Protein AF-C6WJB2-F1 (afdb_monomer)

Radius of gyration: 14.32 Å; Cα contacts (8 Å, |Δi|>4): 230; chains: 1; bounding box: 40×32×45 Å

Mean predicted aligned error: 8.15 Å

Structure (mmCIF, N/CA/C/O backbone):
data_AF-C6WJB2-F1
#
_entry.id   AF-C6WJB2-F1
#
loop_
_atom_site.group_PDB
_atom_site.id
_atom_site.type_symbol
_atom_site.label_atom_id
_atom_site.label_alt_id
_atom_site.label_comp_id
_atom_site.label_asym_id
_atom_site.label_entity_id
_atom_site.label_seq_id
_atom_site.pdbx_PDB_ins_code
_atom_site.Cartn_x
_atom_site.Cartn_y
_atom_site.Cartn_z
_atom_site.occupancy
_atom_site.B_iso_or_equiv
_atom_site.auth_seq_id
_atom_site.auth_comp_id
_atom_site.auth_asym_id
_atom_site.auth_atom_id
_atom_site.pdbx_PDB_model_num
ATOM 1 N N . MET A 1 1 ? -4.930 -0.406 28.864 1.00 38.91 1 MET A N 1
ATOM 2 C CA . MET A 1 1 ? -3.928 -0.512 27.787 1.00 38.91 1 MET A CA 1
ATOM 3 C C . MET A 1 1 ? -4.745 -0.420 26.526 1.00 38.91 1 MET A C 1
ATOM 5 O O . MET A 1 1 ? -5.214 -1.435 26.032 1.00 38.91 1 MET A O 1
ATOM 9 N N . ASP A 1 2 ? -5.086 0.809 26.164 1.00 42.94 2 ASP A N 1
ATOM 10 C CA . ASP A 1 2 ? -5.989 1.103 25.062 1.00 42.94 2 ASP A CA 1
ATOM 11 C C . ASP A 1 2 ? -5.267 0.756 23.765 1.00 42.94 2 ASP A C 1
ATOM 13 O O . ASP A 1 2 ? -4.201 1.300 23.477 1.00 42.94 2 ASP A O 1
ATOM 17 N N . GLY A 1 3 ? -5.806 -0.218 23.035 1.00 46.31 3 GLY A N 1
ATOM 18 C CA . GLY A 1 3 ? -5.394 -0.478 21.667 1.00 46.31 3 GLY A CA 1
ATOM 19 C C . GLY A 1 3 ? -5.787 0.736 20.845 1.00 46.31 3 GLY A C 1
ATOM 20 O O . GLY A 1 3 ? -6.957 0.902 20.517 1.00 46.31 3 GLY A O 1
ATOM 21 N N . THR A 1 4 ? -4.830 1.624 20.588 1.00 52.56 4 THR A N 1
ATOM 22 C CA . THR A 1 4 ? -5.016 2.782 19.717 1.00 52.56 4 THR A CA 1
ATOM 23 C C . THR A 1 4 ? -5.315 2.262 18.317 1.00 52.56 4 THR A C 1
ATOM 25 O O . THR A 1 4 ? -4.399 1.961 17.555 1.00 52.56 4 THR A O 1
ATOM 28 N N . ASN A 1 5 ? -6.596 2.091 17.991 1.00 57.59 5 ASN A N 1
ATOM 29 C CA . ASN A 1 5 ? -7.017 1.768 16.640 1.00 57.59 5 ASN A CA 1
ATOM 30 C C . ASN A 1 5 ? -6.714 2.993 15.772 1.00 57.59 5 ASN A C 1
ATOM 32 O O . ASN A 1 5 ? -7.414 4.000 15.832 1.00 57.59 5 ASN A O 1
ATOM 36 N N . VAL A 1 6 ? -5.597 2.938 15.047 1.00 65.00 6 VAL A N 1
ATOM 37 C CA . VAL A 1 6 ? -5.133 4.044 14.197 1.00 65.00 6 VAL A CA 1
ATOM 38 C C . VAL A 1 6 ? -6.010 4.215 12.962 1.00 65.00 6 VAL A C 1
ATOM 40 O O . VAL A 1 6 ? -6.077 5.311 12.415 1.00 65.00 6 VAL A O 1
ATOM 43 N N . PHE A 1 7 ? -6.707 3.157 12.552 1.00 68.44 7 PHE A N 1
ATOM 44 C CA . PHE A 1 7 ? -7.620 3.150 11.417 1.00 68.44 7 PHE A CA 1
ATOM 45 C C . PHE A 1 7 ? -8.986 3.710 11.836 1.00 68.44 7 PHE A C 1
ATOM 47 O O . PHE A 1 7 ? -9.506 3.380 12.904 1.00 68.44 7 PHE A O 1
ATOM 54 N N . GLY A 1 8 ? -9.535 4.611 11.027 1.00 67.25 8 GLY A N 1
ATOM 55 C CA . GLY A 1 8 ? -10.867 5.170 11.227 1.00 67.25 8 GLY A CA 1
ATOM 56 C C . GLY A 1 8 ? -11.964 4.166 10.864 1.00 67.25 8 GLY A C 1
ATOM 57 O O . GLY A 1 8 ? -11.700 3.145 10.238 1.00 67.25 8 GLY A O 1
ATOM 58 N N . ASP A 1 9 ? -13.204 4.478 11.248 1.00 67.12 9 ASP A N 1
ATOM 59 C CA . ASP A 1 9 ? -14.411 3.735 10.829 1.00 67.12 9 ASP A CA 1
ATOM 60 C C . ASP A 1 9 ? -14.885 4.134 9.414 1.00 67.12 9 ASP A C 1
ATOM 62 O O . ASP A 1 9 ? -15.858 3.595 8.892 1.00 67.12 9 ASP A O 1
ATOM 66 N N . ASP A 1 10 ? -14.217 5.112 8.795 1.00 7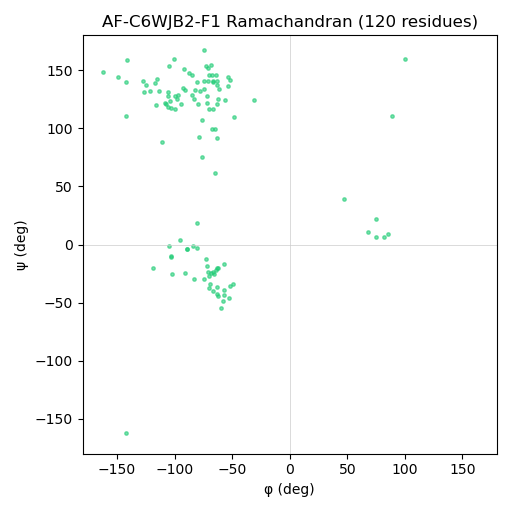3.88 10 ASP A N 1
ATOM 67 C CA . ASP A 1 10 ? -14.576 5.622 7.475 1.00 73.88 10 ASP A CA 1
ATOM 68 C C . ASP A 1 10 ? -14.225 4.623 6.357 1.00 73.88 10 ASP A C 1
ATOM 70 O O . ASP A 1 10 ? -13.354 3.758 6.498 1.00 73.88 10 ASP A O 1
ATOM 74 N N . VAL A 1 11 ? -14.958 4.710 5.246 1.00 76.00 11 VAL A N 1
ATOM 75 C CA . VAL A 1 11 ? -14.835 3.750 4.146 1.00 76.00 11 VAL A CA 1
ATOM 76 C C . VAL A 1 11 ? -13.511 3.990 3.419 1.00 76.00 11 VAL A C 1
ATOM 78 O O . VAL A 1 11 ? -13.264 5.116 2.991 1.00 76.00 11 VAL A O 1
ATOM 81 N N . PRO A 1 12 ? -12.674 2.958 3.216 1.00 81.25 12 PRO A N 1
ATOM 82 C CA . PRO A 1 12 ? -11.434 3.139 2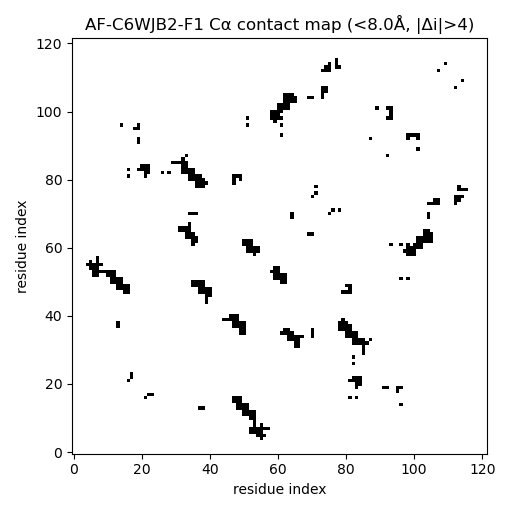.485 1.00 81.25 12 PRO A CA 1
ATOM 83 C C . PRO A 1 12 ? -11.692 3.564 1.038 1.00 81.25 12 PRO A C 1
ATOM 85 O O . PRO A 1 12 ? -12.601 3.057 0.370 1.00 81.25 12 PRO A O 1
ATOM 88 N N . GLU A 1 13 ? -10.862 4.479 0.549 1.00 86.62 13 GLU A N 1
ATOM 89 C CA . GLU A 1 13 ? -10.898 4.938 -0.834 1.00 86.62 13 GLU A CA 1
ATOM 90 C C . GLU A 1 13 ? -10.182 3.925 -1.739 1.00 86.62 13 GLU A C 1
ATOM 92 O O . GLU A 1 13 ? -9.162 3.343 -1.368 1.00 86.62 13 GLU A O 1
ATOM 97 N N . LEU A 1 14 ? -10.745 3.685 -2.925 1.00 89.19 14 LEU A N 1
ATOM 98 C CA . LEU A 1 14 ? -10.223 2.733 -3.903 1.00 89.19 14 LEU A CA 1
ATOM 99 C C . LEU A 1 14 ? -9.617 3.488 -5.086 1.00 89.19 14 LEU A C 1
ATOM 101 O O . LEU A 1 14 ? -10.306 4.263 -5.751 1.00 89.19 14 LEU A O 1
ATOM 105 N N . ILE A 1 15 ? -8.335 3.243 -5.349 1.00 89.81 15 ILE A N 1
ATOM 106 C CA . ILE A 1 15 ? -7.564 3.911 -6.400 1.00 89.81 15 ILE A CA 1
ATOM 107 C C . ILE A 1 15 ? -7.180 2.914 -7.491 1.00 89.81 15 ILE A C 1
ATOM 109 O O . ILE A 1 15 ? -6.626 1.854 -7.197 1.00 89.81 15 ILE A O 1
ATOM 113 N N . ASP A 1 16 ? -7.400 3.283 -8.758 1.00 89.31 16 ASP A N 1
ATOM 114 C CA . ASP A 1 16 ? -6.969 2.456 -9.888 1.00 89.31 16 ASP A CA 1
ATOM 115 C C . ASP A 1 16 ? -5.429 2.347 -9.886 1.00 89.31 16 ASP A C 1
ATOM 117 O O . ASP A 1 16 ? -4.731 3.367 -9.990 1.00 89.31 16 ASP A O 1
ATOM 121 N N . PRO A 1 17 ? -4.864 1.130 -9.791 1.00 88.06 17 PRO A N 1
ATOM 122 C CA . PRO A 1 17 ? -3.424 0.923 -9.674 1.00 88.06 17 PRO A CA 1
ATOM 123 C C . PRO A 1 17 ? -2.637 1.410 -10.899 1.00 88.06 17 PRO A C 1
ATOM 125 O O . PRO A 1 17 ? -1.442 1.700 -10.796 1.00 88.06 17 PRO A O 1
ATOM 128 N N . ARG A 1 18 ? -3.284 1.575 -12.061 1.00 86.19 18 ARG A N 1
ATOM 129 C CA . ARG A 1 18 ? -2.652 2.120 -13.273 1.00 86.19 18 ARG A CA 1
ATOM 130 C C . ARG A 1 18 ? -2.244 3.580 -13.101 1.00 86.19 18 ARG A C 1
ATOM 132 O O . ARG A 1 18 ? -1.293 4.019 -13.743 1.00 86.19 18 ARG A O 1
ATOM 139 N N . LEU A 1 19 ? -2.903 4.321 -12.206 1.00 86.50 19 LEU A N 1
ATOM 140 C CA . LEU A 1 19 ? -2.496 5.683 -11.838 1.00 86.50 19 LEU A CA 1
ATOM 141 C C . LEU A 1 19 ? -1.154 5.704 -11.096 1.00 86.50 19 LEU A C 1
ATOM 143 O O . LEU A 1 19 ? -0.438 6.701 -11.139 1.00 86.50 19 LEU A O 1
ATOM 147 N N . LEU A 1 20 ? -0.794 4.584 -10.469 1.00 86.19 20 LEU A N 1
ATOM 148 C CA . LEU A 1 20 ? 0.469 4.376 -9.763 1.00 86.19 20 LEU A CA 1
ATOM 149 C C . LEU A 1 20 ? 1.524 3.700 -10.650 1.00 86.19 20 LEU A C 1
ATOM 151 O O . LEU A 1 20 ? 2.622 3.395 -10.191 1.00 86.19 20 LEU A O 1
ATOM 155 N N . GLY A 1 21 ? 1.207 3.460 -11.925 1.00 84.56 21 GLY A N 1
ATOM 156 C CA . GLY A 1 21 ? 2.096 2.776 -12.857 1.00 84.56 21 GLY A CA 1
ATOM 157 C C . GLY A 1 21 ? 2.193 1.269 -12.627 1.00 84.56 21 GLY A C 1
ATOM 158 O O . GLY A 1 21 ? 3.184 0.673 -13.046 1.00 84.56 21 GLY A O 1
ATOM 159 N N . ALA A 1 22 ? 1.205 0.655 -11.966 1.00 83.69 22 ALA A N 1
ATOM 160 C CA . ALA A 1 22 ? 1.099 -0.798 -11.931 1.00 83.69 22 ALA A CA 1
ATOM 161 C C . ALA A 1 22 ? 0.908 -1.343 -13.352 1.00 83.69 22 ALA A C 1
ATOM 163 O O . ALA A 1 22 ? 0.088 -0.829 -14.120 1.00 83.69 22 ALA A O 1
ATOM 164 N N . ASP A 1 23 ? 1.659 -2.389 -13.680 1.00 73.56 23 ASP A N 1
ATOM 165 C CA . ASP A 1 23 ? 1.534 -3.100 -14.945 1.00 73.56 23 ASP A CA 1
ATOM 166 C C . ASP A 1 23 ? 0.710 -4.371 -14.696 1.00 73.56 23 ASP A C 1
ATOM 168 O O . ASP A 1 23 ? 1.099 -5.225 -13.903 1.00 73.56 23 ASP A O 1
ATOM 172 N N . ASP A 1 24 ? -0.466 -4.466 -15.319 1.00 63.38 24 ASP A N 1
ATOM 173 C CA . ASP A 1 24 ? -1.421 -5.565 -15.081 1.00 63.38 24 ASP A CA 1
ATOM 174 C C . ASP A 1 24 ? -0.941 -6.904 -15.681 1.00 63.38 24 ASP A C 1
ATOM 176 O O . ASP A 1 24 ? -1.387 -7.981 -15.281 1.00 63.38 24 ASP A O 1
ATOM 180 N N . GLU A 1 25 ? 0.005 -6.841 -16.625 1.00 62.47 25 GLU A N 1
ATOM 181 C CA . GLU A 1 25 ? 0.397 -7.967 -17.474 1.00 62.47 25 GLU A CA 1
ATOM 182 C C . GLU A 1 25 ? 1.548 -8.796 -16.872 1.00 62.47 25 GLU A C 1
ATOM 184 O O . GLU A 1 25 ? 1.676 -9.985 -17.176 1.00 62.47 25 GLU A O 1
ATOM 189 N N . ASP A 1 26 ? 2.377 -8.210 -15.997 1.00 60.34 26 ASP A N 1
ATOM 190 C CA . ASP A 1 26 ? 3.542 -8.876 -15.401 1.00 60.34 26 ASP A CA 1
ATOM 191 C C . ASP A 1 26 ? 3.350 -9.136 -13.901 1.00 60.34 26 ASP A C 1
ATOM 193 O O . ASP A 1 26 ? 3.778 -8.368 -13.049 1.00 60.34 26 ASP A O 1
ATOM 197 N N . ARG A 1 27 ? 2.765 -10.290 -13.558 1.00 62.94 27 ARG A N 1
ATOM 198 C CA . ARG A 1 27 ? 2.687 -10.781 -12.163 1.00 62.94 27 ARG A CA 1
ATOM 199 C C . ARG A 1 27 ? 3.980 -11.450 -11.678 1.00 62.94 27 ARG A C 1
ATOM 201 O O . ARG A 1 27 ? 3.962 -12.253 -10.741 1.00 62.94 27 ARG A O 1
ATOM 208 N N . THR A 1 28 ? 5.095 -11.202 -12.356 1.00 70.50 28 THR A N 1
ATOM 209 C CA . THR A 1 28 ? 6.386 -11.773 -11.983 1.00 70.50 28 THR A CA 1
ATOM 210 C C . THR A 1 28 ? 6.914 -11.020 -10.775 1.00 70.50 28 THR A C 1
ATOM 212 O O . THR A 1 28 ? 7.393 -9.913 -10.946 1.00 70.50 28 THR A O 1
ATOM 215 N N . LEU A 1 29 ? 6.892 -11.637 -9.587 1.00 70.69 29 LEU A N 1
ATOM 216 C CA . LEU A 1 29 ? 7.389 -11.015 -8.353 1.00 70.69 29 LEU A CA 1
ATOM 217 C C . LEU A 1 29 ? 8.778 -10.402 -8.559 1.00 70.69 29 LEU A C 1
ATOM 219 O O . LEU A 1 29 ? 9.776 -11.122 -8.706 1.00 70.69 29 LEU A O 1
ATOM 223 N N . ARG A 1 30 ? 8.850 -9.070 -8.556 1.00 71.06 30 ARG A N 1
ATOM 224 C CA . ARG A 1 30 ? 10.118 -8.369 -8.769 1.00 71.06 30 ARG A CA 1
ATOM 225 C C . ARG A 1 30 ? 10.813 -8.112 -7.443 1.00 71.06 30 ARG A C 1
ATOM 227 O O . ARG A 1 30 ? 10.227 -7.631 -6.473 1.00 71.06 30 ARG A O 1
ATOM 234 N N . ALA A 1 31 ? 12.108 -8.413 -7.403 1.00 75.44 31 ALA A N 1
ATOM 235 C CA . ALA A 1 31 ? 12.938 -8.053 -6.264 1.00 75.44 31 ALA A CA 1
ATOM 236 C C . ALA A 1 31 ? 12.966 -6.523 -6.115 1.00 75.44 31 ALA A C 1
ATOM 238 O O . ALA A 1 31 ? 13.314 -5.813 -7.058 1.00 75.44 31 ALA A O 1
ATOM 239 N N . GLY A 1 32 ? 12.600 -6.032 -4.930 1.00 81.06 32 GLY A N 1
ATOM 240 C CA . GLY A 1 32 ? 12.502 -4.600 -4.646 1.00 81.06 32 GLY A CA 1
ATOM 241 C C . GLY A 1 32 ? 11.203 -3.937 -5.112 1.00 81.06 32 GLY A C 1
ATOM 242 O O . GLY A 1 32 ? 11.117 -2.718 -5.022 1.00 81.06 32 GLY A O 1
ATOM 243 N N . ALA A 1 33 ? 10.214 -4.693 -5.605 1.00 87.19 33 ALA A N 1
ATOM 244 C CA . ALA A 1 33 ? 8.879 -4.150 -5.842 1.00 87.19 33 ALA A CA 1
ATOM 245 C C . ALA A 1 33 ? 8.162 -3.798 -4.537 1.00 87.19 33 ALA A C 1
ATOM 247 O O . ALA A 1 33 ? 8.411 -4.388 -3.482 1.00 87.19 33 ALA A O 1
ATOM 248 N N . THR A 1 34 ? 7.237 -2.852 -4.655 1.00 89.75 34 THR A N 1
ATOM 249 C CA . THR A 1 34 ? 6.359 -2.433 -3.567 1.00 89.75 34 THR A CA 1
ATOM 250 C C . THR A 1 34 ? 5.016 -3.114 -3.746 1.00 89.75 34 THR A C 1
ATOM 252 O O . THR A 1 34 ? 4.414 -3.016 -4.810 1.00 89.75 34 THR A O 1
ATOM 255 N N . TYR A 1 35 ? 4.531 -3.781 -2.708 1.00 90.31 35 TYR A N 1
ATOM 256 C CA . TYR A 1 35 ? 3.234 -4.447 -2.725 1.00 90.31 35 TYR A CA 1
ATOM 257 C C . TYR A 1 35 ? 2.258 -3.635 -1.890 1.00 90.31 35 TYR A C 1
ATOM 259 O O . TYR A 1 35 ? 2.548 -3.322 -0.738 1.00 90.31 35 TYR A O 1
ATOM 267 N N . VAL A 1 36 ? 1.106 -3.297 -2.454 1.00 91.06 36 VAL A N 1
ATOM 268 C CA . VAL A 1 36 ? 0.056 -2.566 -1.735 1.00 91.06 36 VAL A CA 1
ATOM 269 C C . VAL A 1 36 ? -1.192 -3.440 -1.639 1.00 91.06 36 VAL A C 1
ATOM 271 O O . VAL A 1 36 ? -1.514 -4.153 -2.598 1.00 91.06 36 VAL A O 1
ATOM 274 N N . PRO A 1 37 ? -1.885 -3.453 -0.489 1.00 91.38 37 PRO A N 1
ATOM 275 C CA . PRO A 1 37 ? -3.142 -4.158 -0.376 1.00 91.38 37 PRO A CA 1
ATOM 276 C C . PRO A 1 37 ? -4.214 -3.421 -1.174 1.00 91.38 37 PRO A C 1
ATOM 278 O O . PRO A 1 37 ? -4.176 -2.203 -1.361 1.00 91.38 37 PRO A O 1
ATOM 281 N N . GLY A 1 38 ? -5.184 -4.189 -1.642 1.00 89.62 38 GLY A N 1
ATOM 282 C CA . GLY A 1 38 ? -6.279 -3.655 -2.416 1.00 89.62 38 GLY A CA 1
ATOM 283 C C . GLY A 1 38 ? -7.615 -4.310 -2.127 1.00 89.62 38 GLY A C 1
ATOM 284 O O . GLY A 1 38 ? -7.824 -4.999 -1.118 1.00 89.62 38 GLY A O 1
ATOM 285 N N . ARG A 1 39 ? -8.531 -4.108 -3.063 1.00 87.62 39 ARG A N 1
ATOM 286 C CA . ARG A 1 39 ? -9.840 -4.739 -3.089 1.00 87.62 39 ARG A CA 1
ATOM 287 C C . ARG A 1 39 ? -10.224 -5.070 -4.519 1.00 87.62 39 ARG A C 1
ATOM 289 O O . ARG A 1 39 ? -9.979 -4.293 -5.433 1.00 87.62 39 ARG A O 1
ATOM 296 N N . TYR A 1 40 ? -10.835 -6.233 -4.704 1.00 85.75 40 TYR A N 1
ATOM 297 C CA . TYR A 1 40 ? -11.428 -6.579 -5.987 1.00 85.75 40 TYR A CA 1
ATOM 298 C C . TYR A 1 40 ? -12.567 -5.618 -6.333 1.00 85.75 40 TYR A C 1
ATOM 300 O O . TYR A 1 40 ? -13.400 -5.309 -5.474 1.00 85.75 40 TYR A O 1
ATOM 308 N N . GLN A 1 41 ? -12.616 -5.186 -7.590 1.00 79.44 41 GLN A N 1
ATOM 309 C CA . GLN A 1 41 ? -13.748 -4.426 -8.110 1.00 79.44 41 GLN A CA 1
ATOM 310 C C . GLN A 1 41 ? -15.024 -5.271 -8.106 1.00 79.44 41 GLN A C 1
ATOM 312 O O . GLN A 1 41 ? -14.989 -6.481 -8.331 1.00 79.44 41 GLN A O 1
ATOM 317 N N . ASP A 1 42 ? -16.173 -4.634 -7.867 1.00 77.69 42 ASP A N 1
ATOM 318 C CA . ASP A 1 42 ? -17.453 -5.342 -7.820 1.00 77.69 42 ASP A CA 1
ATOM 319 C C . A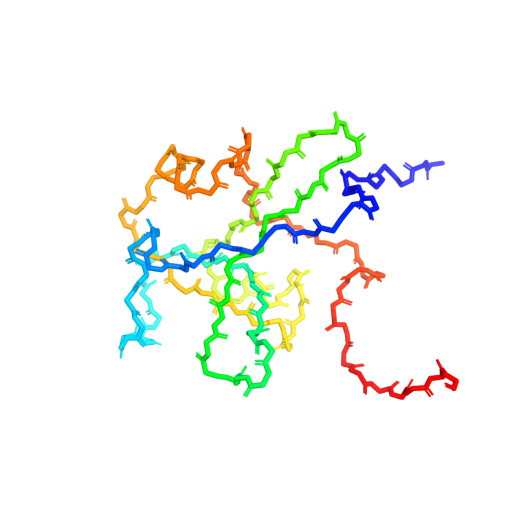SP A 1 42 ? -17.703 -6.125 -9.124 1.00 77.69 42 ASP A C 1
ATOM 321 O O . ASP A 1 42 ? -17.633 -5.590 -10.233 1.00 77.69 42 ASP A O 1
ATOM 325 N N . GLY A 1 43 ? -17.935 -7.433 -8.989 1.00 69.75 43 GLY A N 1
ATOM 326 C CA . GLY A 1 43 ? -18.144 -8.342 -10.119 1.00 69.75 43 GLY A CA 1
ATOM 327 C C . GLY A 1 43 ? -16.891 -8.726 -10.924 1.00 69.75 43 GLY A C 1
ATOM 328 O O . GLY A 1 43 ? -17.031 -9.413 -11.940 1.00 69.75 43 GLY A O 1
ATOM 329 N N . ARG A 1 44 ? -15.680 -8.332 -10.501 1.00 74.38 44 ARG A N 1
ATOM 330 C CA . ARG A 1 44 ? -14.400 -8.681 -11.147 1.00 74.38 44 ARG A CA 1
ATOM 331 C C . ARG A 1 44 ? -13.434 -9.297 -10.140 1.00 74.38 44 ARG A C 1
ATOM 333 O O . ARG A 1 44 ? -13.209 -8.747 -9.076 1.00 74.38 44 ARG A O 1
ATOM 340 N N . THR A 1 45 ? -12.829 -10.431 -10.481 1.00 71.12 45 THR A N 1
ATOM 341 C CA . THR A 1 45 ? -11.803 -11.091 -9.640 1.00 71.12 45 THR A CA 1
ATOM 342 C C . THR A 1 45 ? -10.389 -10.898 -10.183 1.00 71.12 45 THR A C 1
ATOM 344 O O . THR A 1 45 ? -9.426 -11.431 -9.641 1.00 71.12 45 THR A O 1
ATOM 347 N N . ASP A 1 46 ? -10.266 -10.205 -11.308 1.00 75.88 46 ASP A N 1
ATOM 348 C CA . ASP A 1 46 ? -9.018 -9.946 -12.015 1.00 75.88 46 ASP A CA 1
ATOM 349 C C . ASP A 1 46 ? -8.494 -8.525 -11.786 1.00 75.88 46 ASP A C 1
ATOM 351 O O . ASP A 1 46 ? -7.284 -8.335 -11.833 1.00 75.88 46 ASP A O 1
ATOM 355 N N . ILE A 1 47 ? -9.377 -7.573 -11.458 1.00 81.12 47 ILE A N 1
ATOM 356 C CA . ILE A 1 47 ? -9.025 -6.167 -11.234 1.00 81.12 47 ILE A CA 1
ATOM 357 C C . ILE A 1 47 ? -9.030 -5.867 -9.736 1.00 81.12 47 ILE A C 1
ATOM 359 O O . ILE A 1 47 ? -10.045 -6.066 -9.062 1.00 81.12 47 ILE A O 1
ATOM 363 N N . VAL A 1 48 ? -7.897 -5.379 -9.235 1.00 88.06 48 VAL A N 1
ATOM 364 C CA . VAL A 1 48 ? -7.693 -4.990 -7.836 1.00 88.06 48 VAL A CA 1
ATOM 365 C C . VAL A 1 48 ? -7.421 -3.490 -7.781 1.00 88.06 48 VAL A C 1
ATOM 367 O O . VAL A 1 48 ? -6.437 -3.034 -8.351 1.00 88.06 48 VAL A O 1
ATOM 370 N N . ASP A 1 49 ? -8.262 -2.739 -7.077 1.00 90.50 49 ASP A N 1
ATOM 371 C CA . ASP A 1 49 ? -7.984 -1.342 -6.738 1.00 90.50 49 ASP A CA 1
ATOM 372 C C . ASP A 1 49 ? -7.140 -1.259 -5.471 1.00 90.50 49 ASP A C 1
ATOM 374 O O . ASP A 1 49 ? -7.299 -2.070 -4.559 1.00 90.50 49 ASP A O 1
ATOM 378 N N . VAL A 1 50 ? -6.261 -0.266 -5.396 1.00 90.50 50 VAL A N 1
ATOM 379 C CA . VAL A 1 50 ? -5.438 0.015 -4.217 1.00 90.50 50 VAL A CA 1
ATOM 380 C C . VAL A 1 50 ? -6.295 0.643 -3.130 1.00 90.50 50 VAL A C 1
ATOM 382 O O . VAL A 1 50 ? -7.059 1.566 -3.397 1.00 90.50 50 VAL A O 1
ATOM 385 N N . GLU A 1 51 ? -6.150 0.150 -1.903 1.00 89.81 51 GLU A N 1
ATOM 386 C CA . GLU A 1 51 ? -6.941 0.599 -0.760 1.00 89.81 51 GLU A CA 1
ATOM 387 C C . GLU A 1 51 ? -6.193 1.698 0.013 1.00 89.81 51 GLU A C 1
ATOM 389 O O . GLU A 1 51 ? -5.083 1.489 0.510 1.00 89.81 51 GLU A O 1
ATOM 394 N N . VAL A 1 52 ? -6.808 2.875 0.116 1.00 89.81 52 VAL A N 1
ATOM 395 C CA . VAL A 1 52 ? -6.352 3.988 0.953 1.00 89.81 52 VAL A CA 1
ATOM 396 C C . VAL A 1 52 ? -7.226 4.017 2.194 1.00 89.81 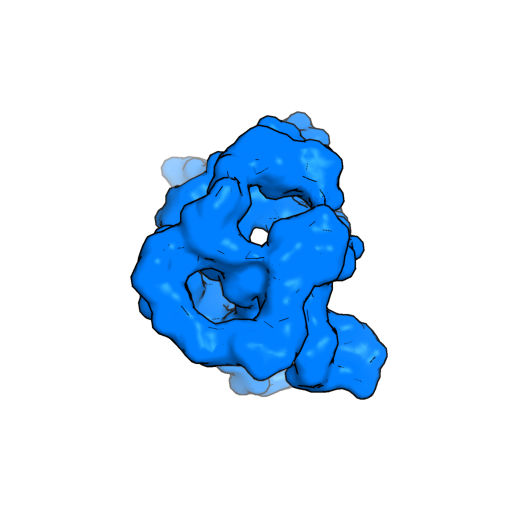52 VAL A C 1
ATOM 398 O O . VAL A 1 52 ? -8.441 4.193 2.117 1.00 89.81 52 VAL A O 1
ATOM 401 N N . VAL A 1 53 ? -6.605 3.813 3.348 1.00 86.69 53 VAL A N 1
ATOM 402 C CA . VAL A 1 53 ? -7.318 3.629 4.606 1.00 86.69 53 VAL A CA 1
ATOM 403 C C . VAL A 1 53 ? -7.358 4.958 5.362 1.00 86.69 53 VAL A C 1
ATOM 405 O O . VAL A 1 53 ? -6.300 5.535 5.626 1.00 86.69 53 VAL A O 1
ATOM 408 N N . PRO A 1 54 ? -8.539 5.457 5.747 1.00 85.19 54 PRO A N 1
ATOM 409 C CA . PRO A 1 54 ? -8.638 6.616 6.615 1.00 85.19 54 PRO A CA 1
ATOM 410 C C . PRO A 1 54 ? -8.177 6.257 8.030 1.00 85.19 54 PRO A C 1
ATOM 412 O O . PRO A 1 54 ? -8.375 5.149 8.530 1.00 85.19 54 PRO A O 1
ATOM 415 N N . THR A 1 55 ? -7.557 7.211 8.706 1.00 83.50 55 THR A N 1
ATOM 416 C CA . THR A 1 55 ? -7.124 7.104 10.101 1.00 83.50 55 THR A CA 1
ATOM 417 C C . THR A 1 55 ? -8.112 7.805 11.023 1.00 83.50 55 THR A C 1
ATOM 419 O O . THR A 1 55 ? -8.856 8.693 10.606 1.00 83.50 55 THR A O 1
ATOM 422 N N . ASN A 1 56 ? -8.099 7.459 12.311 1.00 81.69 56 ASN A N 1
ATOM 423 C CA . ASN A 1 56 ? -8.954 8.113 13.308 1.00 81.69 56 ASN A CA 1
ATOM 424 C C . ASN A 1 56 ? -8.650 9.619 13.462 1.00 81.69 56 ASN A C 1
ATOM 426 O O . ASN A 1 56 ? -9.485 10.373 13.955 1.00 81.69 56 ASN A O 1
ATOM 430 N N . ASP A 1 57 ? -7.461 10.058 13.050 1.00 80.62 57 ASP A N 1
ATOM 431 C CA . ASP A 1 57 ? -7.050 11.465 13.083 1.00 80.62 57 ASP A CA 1
ATOM 432 C C . ASP A 1 57 ? -7.532 12.253 11.843 1.00 80.62 57 ASP A C 1
ATOM 434 O O . ASP A 1 57 ? -7.331 13.459 11.749 1.00 80.62 57 ASP A O 1
ATOM 438 N N . GLY A 1 58 ? -8.215 11.588 10.900 1.00 82.12 58 GLY A N 1
ATOM 439 C CA . GLY A 1 58 ? -8.744 12.193 9.674 1.00 82.12 58 GLY A CA 1
ATOM 440 C C . GLY A 1 58 ? -7.745 12.257 8.517 1.00 82.12 58 GLY A C 1
ATOM 441 O O . GLY A 1 58 ? -8.036 12.891 7.506 1.00 82.12 58 GLY A O 1
ATOM 442 N N . HIS A 1 59 ? -6.588 11.608 8.656 1.00 87.31 59 HIS A N 1
ATOM 443 C CA . HIS A 1 59 ? -5.595 11.463 7.591 1.00 87.31 59 HIS A CA 1
ATOM 444 C C . HIS A 1 59 ? -5.812 10.179 6.799 1.00 87.31 59 HIS A C 1
ATOM 446 O O . HIS A 1 59 ? -6.230 9.171 7.365 1.00 87.31 59 HIS A O 1
ATOM 452 N N . ASN A 1 60 ? -5.434 10.184 5.529 1.00 89.38 60 ASN A N 1
ATOM 453 C CA . ASN A 1 60 ? -5.460 9.014 4.666 1.00 89.38 60 ASN A CA 1
ATOM 454 C C . ASN A 1 60 ? -4.077 8.362 4.611 1.00 89.38 60 ASN A C 1
ATOM 456 O O . ASN A 1 60 ? -3.073 9.018 4.329 1.00 89.38 60 ASN A O 1
ATOM 460 N N . VAL A 1 61 ? -4.016 7.056 4.860 1.00 90.50 61 VAL A N 1
ATOM 461 C CA . VAL A 1 61 ? -2.780 6.273 4.788 1.00 90.50 61 VAL A CA 1
ATOM 462 C C . VAL A 1 61 ? -2.867 5.239 3.676 1.00 90.50 61 VAL A C 1
ATOM 464 O O . VAL A 1 61 ? -3.894 4.595 3.480 1.00 90.50 61 VAL A O 1
ATOM 467 N N . ILE A 1 62 ? -1.755 5.025 2.981 1.00 90.75 62 ILE A N 1
ATOM 468 C CA . ILE A 1 62 ? -1.571 3.850 2.130 1.00 90.75 62 ILE A CA 1
ATOM 469 C C . ILE A 1 62 ? -0.619 2.875 2.820 1.00 90.75 62 ILE A C 1
ATOM 471 O O . ILE A 1 62 ? 0.454 3.257 3.297 1.00 90.75 62 ILE A O 1
ATOM 475 N N . LEU A 1 63 ? -1.018 1.607 2.874 1.00 90.56 63 LEU A N 1
ATOM 476 C CA . LEU A 1 63 ? -0.164 0.530 3.358 1.00 90.56 63 LEU A CA 1
ATOM 477 C C . LEU A 1 63 ? 0.720 0.033 2.213 1.00 90.56 63 LEU A C 1
ATOM 479 O O . LEU A 1 63 ? 0.233 -0.289 1.133 1.00 90.56 63 LEU A O 1
ATOM 483 N N . ALA A 1 64 ? 2.021 -0.043 2.456 1.00 91.44 64 ALA A N 1
ATOM 484 C CA . ALA A 1 64 ? 3.000 -0.537 1.503 1.00 91.44 64 ALA A CA 1
ATOM 485 C C . ALA A 1 64 ? 3.851 -1.627 2.151 1.00 91.44 64 ALA A C 1
ATOM 487 O O . ALA A 1 64 ? 4.235 -1.537 3.316 1.00 91.44 64 ALA A O 1
ATOM 488 N N . TYR A 1 65 ? 4.170 -2.661 1.388 1.00 91.00 65 TYR A N 1
ATOM 489 C CA . TYR A 1 65 ? 4.939 -3.803 1.852 1.00 91.00 65 TYR A CA 1
ATOM 490 C C . TYR A 1 65 ? 6.144 -4.006 0.956 1.00 91.00 65 TYR A C 1
ATOM 492 O O . TYR A 1 65 ? 6.064 -3.945 -0.272 1.00 91.00 65 TYR A O 1
ATOM 500 N N . SER A 1 66 ? 7.273 -4.285 1.594 1.00 88.38 66 SER A N 1
ATOM 501 C CA . SER A 1 66 ? 8.546 -4.504 0.907 1.00 88.38 66 SER A CA 1
ATOM 502 C C . SER A 1 66 ? 8.600 -5.842 0.163 1.00 88.38 66 SER A C 1
ATOM 504 O O . SER A 1 66 ? 9.527 -6.097 -0.607 1.00 88.38 66 SER A O 1
ATOM 506 N N . SER A 1 67 ? 7.647 -6.742 0.421 1.00 88.50 67 SER A N 1
ATOM 507 C CA . SER A 1 67 ? 7.568 -8.072 -0.180 1.00 88.50 67 SER A CA 1
ATOM 508 C C . SER A 1 67 ? 6.167 -8.666 -0.023 1.00 88.50 67 SER A C 1
ATOM 510 O O . SER A 1 67 ? 5.520 -8.473 1.005 1.00 88.50 67 SER A O 1
ATOM 512 N N . LEU A 1 68 ? 5.742 -9.485 -0.987 1.00 87.81 68 LEU A N 1
ATOM 513 C CA . LEU A 1 68 ? 4.496 -10.250 -0.894 1.00 87.81 68 LEU A CA 1
ATOM 514 C C . LEU A 1 68 ? 4.358 -11.096 0.394 1.00 87.81 68 LEU A C 1
ATOM 516 O O . LEU A 1 68 ? 3.305 -11.016 1.020 1.00 87.81 68 LEU A O 1
ATOM 520 N N . PRO A 1 69 ? 5.367 -11.869 0.853 1.00 87.88 69 PRO A N 1
ATOM 521 C CA . PRO A 1 69 ? 5.255 -12.611 2.111 1.00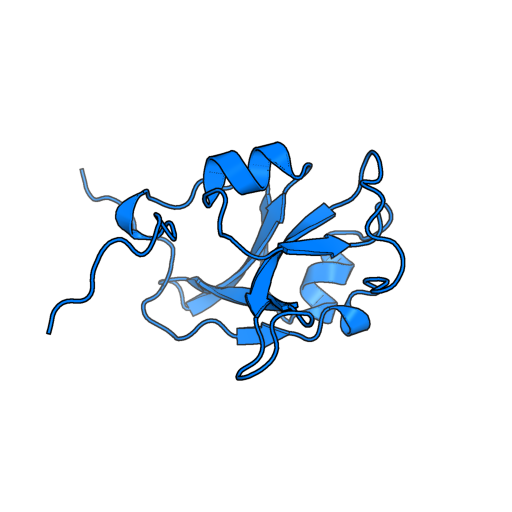 87.88 69 PRO A CA 1
ATOM 522 C C . PRO A 1 69 ? 4.936 -11.717 3.315 1.00 87.88 69 PRO A C 1
ATOM 524 O O . PRO A 1 69 ? 4.092 -12.094 4.115 1.00 87.88 69 PRO A O 1
ATOM 527 N N . ARG A 1 70 ? 5.522 -10.513 3.406 1.00 88.12 70 ARG A N 1
ATOM 528 C CA . ARG A 1 70 ? 5.213 -9.557 4.484 1.00 88.12 70 ARG A CA 1
ATOM 529 C C . ARG A 1 70 ? 3.757 -9.115 4.444 1.00 88.12 70 ARG A C 1
ATOM 531 O O . ARG A 1 70 ? 3.104 -9.091 5.480 1.00 88.12 70 ARG A O 1
ATOM 538 N N . LEU A 1 71 ? 3.251 -8.805 3.251 1.00 88.94 71 LEU A N 1
ATOM 539 C CA . LEU A 1 71 ? 1.846 -8.455 3.060 1.00 88.94 71 LEU A CA 1
ATOM 540 C C . LEU A 1 71 ? 0.941 -9.592 3.538 1.00 88.94 71 LEU A C 1
ATOM 542 O O . LEU A 1 71 ? 0.029 -9.356 4.323 1.00 88.94 71 LEU A O 1
ATOM 546 N N . VAL A 1 72 ? 1.222 -10.826 3.115 1.00 87.62 72 VAL A N 1
ATOM 547 C CA . VAL A 1 72 ? 0.442 -12.009 3.503 1.00 87.62 72 VAL A CA 1
ATOM 548 C C . VAL A 1 72 ? 0.510 -12.259 5.013 1.00 87.62 72 VAL A C 1
ATOM 550 O O . VAL A 1 72 ? -0.520 -12.514 5.629 1.00 87.62 72 VAL A O 1
ATOM 553 N N . GLU A 1 73 ? 1.683 -12.131 5.635 1.00 85.31 73 GLU A N 1
ATOM 554 C CA . GLU A 1 73 ? 1.845 -12.258 7.091 1.00 85.31 73 GLU A CA 1
ATOM 555 C C . GLU A 1 73 ? 1.067 -11.179 7.864 1.00 85.31 73 GLU A C 1
ATOM 557 O O . GLU A 1 73 ? 0.516 -11.454 8.931 1.00 85.31 73 GLU A O 1
ATOM 562 N N . CYS A 1 74 ? 1.002 -9.954 7.335 1.00 84.44 74 CYS A N 1
ATOM 563 C CA . CYS A 1 74 ? 0.329 -8.828 7.981 1.00 84.44 74 CYS A CA 1
ATOM 564 C C . CYS A 1 74 ? -1.188 -8.782 7.732 1.00 84.44 74 CYS A C 1
ATOM 566 O O . CYS A 1 74 ? -1.910 -8.276 8.593 1.00 84.44 74 CYS A O 1
ATOM 568 N N . MET A 1 75 ? -1.663 -9.278 6.584 1.00 82.94 75 MET A N 1
ATOM 569 C CA . MET A 1 75 ? -3.038 -9.078 6.094 1.00 82.94 75 MET A CA 1
ATOM 570 C C . MET A 1 75 ? -3.847 -10.366 5.911 1.00 82.94 75 MET A C 1
ATOM 572 O O . MET A 1 75 ? -5.076 -10.307 5.873 1.00 82.94 75 MET A O 1
ATOM 576 N N . GLY A 1 76 ? -3.176 -11.513 5.795 1.00 83.06 76 GLY A N 1
ATOM 577 C CA . GLY A 1 76 ? -3.778 -12.804 5.471 1.00 83.06 76 GLY A CA 1
ATOM 578 C C . GLY A 1 76 ? -3.624 -13.209 3.999 1.00 83.06 76 GLY A C 1
ATOM 579 O O . GLY A 1 76 ? -3.413 -12.386 3.109 1.00 83.06 76 GLY A O 1
ATOM 580 N N . GLU A 1 77 ? -3.754 -14.511 3.738 1.00 82.62 77 GLU A N 1
ATOM 581 C CA . GLU A 1 77 ? -3.527 -15.138 2.422 1.00 82.62 77 GLU A CA 1
ATOM 582 C C . GLU A 1 77 ? -4.571 -14.755 1.362 1.00 82.62 77 GLU A C 1
ATOM 584 O O . GLU A 1 77 ? -4.286 -14.811 0.167 1.00 82.62 77 GLU A O 1
ATOM 589 N N . GLN A 1 78 ? -5.774 -14.354 1.784 1.00 81.25 78 GLN A N 1
ATOM 590 C CA . GLN A 1 78 ? -6.863 -13.964 0.881 1.00 81.25 78 GLN A CA 1
ATOM 591 C C . GLN A 1 78 ? -6.853 -12.477 0.518 1.00 81.25 78 GLN A C 1
ATOM 593 O O . GLN A 1 78 ? -7.689 -12.036 -0.271 1.00 81.25 78 GLN A O 1
ATOM 598 N N . GLN A 1 79 ? -5.941 -11.692 1.094 1.00 85.69 79 GLN A N 1
ATOM 599 C CA . GLN A 1 79 ? -5.856 -10.266 0.821 1.00 85.69 79 GLN A CA 1
ATOM 600 C C . GLN A 1 79 ? -5.437 -10.039 -0.643 1.00 85.69 79 GLN A C 1
ATOM 602 O O . GLN A 1 79 ? -4.313 -10.393 -1.009 1.00 85.69 79 GLN A O 1
ATOM 607 N N . PRO A 1 80 ? -6.280 -9.416 -1.491 1.00 88.81 80 PRO A N 1
ATOM 608 C CA . PRO A 1 80 ? -5.844 -9.014 -2.818 1.00 88.81 80 PRO A CA 1
ATOM 609 C C . PRO A 1 80 ? -4.796 -7.903 -2.717 1.00 88.81 80 PRO A C 1
ATOM 611 O O . PRO A 1 80 ? -4.838 -7.053 -1.820 1.00 88.81 80 PRO A O 1
ATOM 614 N N . TRP A 1 81 ? -3.853 -7.921 -3.650 1.00 90.38 81 TRP A N 1
ATOM 615 C CA . TRP A 1 81 ? -2.697 -7.035 -3.668 1.00 90.38 81 TRP A CA 1
ATOM 616 C C . TRP A 1 81 ? -2.374 -6.595 -5.091 1.00 90.38 81 TRP A C 1
ATOM 618 O O . TRP A 1 81 ? -2.744 -7.252 -6.064 1.00 90.38 81 TRP A O 1
ATOM 628 N N . VAL A 1 82 ? -1.656 -5.482 -5.183 1.00 89.94 82 VAL A N 1
ATOM 629 C CA . VAL A 1 82 ? -1.121 -4.925 -6.424 1.00 89.94 82 VAL A CA 1
ATOM 630 C C . VAL A 1 82 ? 0.395 -4.829 -6.284 1.00 89.94 82 VAL A C 1
ATOM 632 O O . VAL A 1 82 ? 0.895 -4.336 -5.270 1.00 89.94 82 VAL A O 1
ATOM 635 N N . GLU A 1 83 ? 1.127 -5.301 -7.296 1.00 90.38 83 GLU A N 1
ATOM 636 C CA . GLU 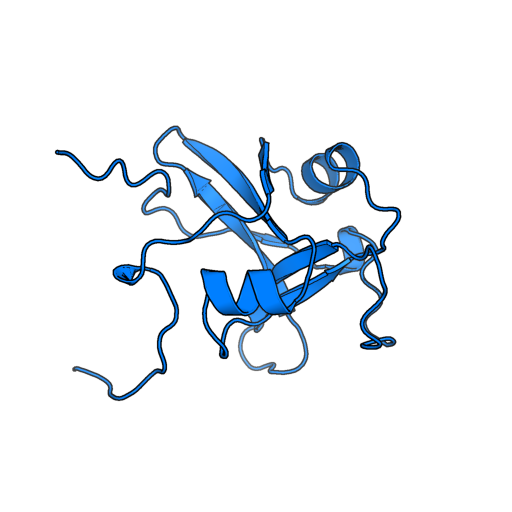A 1 83 ? 2.559 -5.024 -7.429 1.00 90.38 83 GLU A CA 1
ATOM 637 C C . GLU A 1 83 ? 2.745 -3.658 -8.095 1.00 90.38 83 GLU A C 1
ATOM 639 O O . GLU A 1 83 ? 2.226 -3.397 -9.181 1.00 90.38 83 GLU A O 1
ATOM 644 N N . LEU A 1 84 ? 3.502 -2.784 -7.442 1.00 88.00 84 LEU A N 1
ATOM 645 C CA . LEU A 1 84 ? 3.915 -1.501 -7.986 1.00 88.00 84 LEU A CA 1
ATOM 646 C C . LEU A 1 84 ? 5.388 -1.551 -8.408 1.00 88.00 84 LEU A C 1
ATOM 648 O O . LEU A 1 84 ? 6.179 -2.304 -7.824 1.00 88.00 84 LEU A O 1
ATOM 652 N N . PRO A 1 85 ? 5.796 -0.719 -9.386 1.00 83.81 85 PRO A N 1
ATOM 653 C CA . PRO A 1 85 ? 7.169 -0.699 -9.868 1.00 83.81 85 PRO A CA 1
ATOM 654 C C . PRO A 1 85 ? 8.172 -0.506 -8.729 1.00 83.81 85 PRO A C 1
ATOM 656 O O . PRO A 1 85 ? 8.016 0.393 -7.910 1.00 83.81 85 PRO A O 1
ATOM 659 N N . ALA A 1 86 ? 9.269 -1.267 -8.733 1.00 79.19 86 ALA A N 1
ATOM 660 C CA . ALA A 1 86 ? 10.360 -1.124 -7.757 1.00 79.19 86 ALA A CA 1
ATOM 661 C C . ALA A 1 86 ? 10.985 0.287 -7.705 1.00 79.19 86 ALA A C 1
ATOM 663 O O . ALA A 1 86 ? 11.699 0.639 -6.772 1.00 79.19 86 ALA A O 1
ATOM 664 N N . THR A 1 87 ? 10.743 1.098 -8.734 1.00 80.06 87 THR A N 1
ATOM 665 C CA . THR A 1 87 ? 11.203 2.484 -8.837 1.00 80.06 87 THR A CA 1
ATOM 666 C C . THR A 1 87 ? 10.230 3.498 -8.236 1.00 80.06 87 THR A C 1
ATOM 668 O O . THR A 1 87 ? 10.529 4.690 -8.280 1.00 80.06 87 THR A O 1
ATOM 671 N N . ILE A 1 88 ? 9.057 3.075 -7.750 1.00 83.00 88 ILE A N 1
ATOM 672 C CA . ILE A 1 88 ? 8.074 4.002 -7.193 1.00 83.00 88 ILE A CA 1
ATOM 673 C C . ILE A 1 88 ? 8.556 4.529 -5.841 1.00 83.00 88 ILE A C 1
ATOM 675 O O . ILE A 1 88 ? 8.829 3.777 -4.908 1.00 83.00 88 ILE A O 1
ATOM 679 N N . ASP A 1 89 ? 8.681 5.847 -5.750 1.00 86.38 89 ASP A N 1
ATOM 680 C CA . ASP A 1 89 ? 9.052 6.532 -4.517 1.00 86.38 89 ASP A CA 1
ATOM 681 C C . ASP A 1 89 ? 7.796 6.839 -3.669 1.00 86.38 89 ASP A C 1
ATOM 683 O O . ASP A 1 89 ? 6.731 7.120 -4.235 1.00 86.38 89 ASP A O 1
ATOM 687 N N . PRO A 1 90 ? 7.891 6.846 -2.324 1.00 85.38 90 PRO A N 1
ATOM 688 C CA . PRO A 1 90 ? 6.794 7.216 -1.428 1.00 85.38 90 PRO A CA 1
ATOM 689 C C . PRO A 1 90 ? 6.077 8.531 -1.761 1.00 85.38 90 PRO A C 1
ATOM 691 O O . PRO A 1 90 ? 4.873 8.638 -1.536 1.00 85.38 90 PRO A O 1
ATOM 694 N N . ALA A 1 91 ? 6.764 9.547 -2.286 1.00 87.44 91 ALA A N 1
ATOM 695 C CA . ALA A 1 91 ? 6.130 10.799 -2.698 1.00 87.44 91 ALA A CA 1
ATOM 696 C C . ALA A 1 91 ? 5.245 10.614 -3.938 1.00 87.44 91 ALA A C 1
ATOM 698 O O . ALA A 1 91 ? 4.202 11.255 -4.048 1.00 87.44 91 ALA A O 1
ATOM 699 N N . SER A 1 92 ? 5.628 9.715 -4.850 1.00 88.69 92 SER A N 1
ATOM 700 C CA . SER A 1 92 ? 4.810 9.377 -6.023 1.00 88.69 92 SER A CA 1
ATOM 701 C C . SER A 1 92 ? 3.560 8.597 -5.621 1.00 88.69 92 SER A C 1
ATOM 703 O O . SER A 1 92 ? 2.493 8.850 -6.169 1.00 88.69 92 SER A O 1
ATOM 705 N N . LEU A 1 93 ? 3.681 7.709 -4.626 1.00 87.12 93 LEU A N 1
ATOM 706 C CA . LEU A 1 93 ? 2.539 7.015 -4.026 1.00 87.12 93 LEU A CA 1
ATOM 707 C C . LEU A 1 93 ? 1.540 8.005 -3.429 1.00 87.12 93 LEU A C 1
ATOM 709 O O . LEU A 1 93 ? 0.387 8.011 -3.838 1.00 87.12 93 LEU A O 1
ATOM 713 N N . GLN A 1 94 ? 2.000 8.887 -2.537 1.00 90.19 94 GLN A N 1
ATOM 714 C CA . GLN A 1 94 ? 1.152 9.908 -1.906 1.00 90.19 94 GLN A CA 1
ATOM 715 C C . GLN A 1 94 ? 0.468 10.804 -2.937 1.00 90.19 94 GLN A C 1
ATOM 717 O O . GLN A 1 94 ? -0.722 11.074 -2.831 1.00 90.19 94 GLN A O 1
ATOM 722 N N . LEU A 1 95 ? 1.199 11.242 -3.965 1.00 89.44 95 LEU A N 1
ATOM 723 C CA . LEU A 1 95 ? 0.628 12.085 -5.010 1.00 89.44 95 LEU A CA 1
ATOM 724 C C . LEU A 1 95 ? -0.416 11.340 -5.855 1.00 89.44 95 LEU A C 1
ATOM 726 O O . LEU A 1 95 ? -1.426 11.930 -6.226 1.00 89.44 95 LEU A O 1
ATOM 730 N N . GLY A 1 96 ? -0.162 10.070 -6.175 1.00 88.50 96 GLY A N 1
ATOM 731 C CA . GLY A 1 96 ? -1.047 9.252 -7.000 1.00 88.50 96 GLY A CA 1
ATOM 732 C C . GLY A 1 96 ? -2.308 8.782 -6.273 1.00 88.50 96 GLY A C 1
ATOM 733 O O . GLY A 1 96 ? -3.338 8.614 -6.919 1.00 88.50 96 GLY A O 1
ATOM 734 N N . THR A 1 97 ? -2.244 8.602 -4.951 1.00 87.94 97 THR A N 1
ATOM 735 C CA . THR A 1 97 ? -3.389 8.169 -4.134 1.00 87.94 97 THR A CA 1
ATOM 736 C C . THR A 1 97 ? -4.047 9.279 -3.326 1.00 87.94 97 THR A C 1
ATOM 738 O O . THR A 1 97 ? -5.088 9.044 -2.731 1.00 87.94 97 THR A O 1
ATOM 741 N N . GLY A 1 98 ? -3.438 10.463 -3.234 1.00 88.94 98 GLY A N 1
ATOM 742 C CA . GLY A 1 98 ? -3.896 11.519 -2.328 1.00 88.94 98 GLY A CA 1
ATOM 743 C C . GLY A 1 98 ? -3.709 11.193 -0.841 1.00 88.94 98 GLY A C 1
ATOM 744 O O . GLY A 1 98 ? -4.245 11.909 0.001 1.00 88.94 98 GLY A O 1
ATOM 745 N N . ALA A 1 99 ? -2.967 10.132 -0.505 1.00 88.94 99 ALA A N 1
ATOM 746 C CA . ALA A 1 99 ? -2.692 9.771 0.881 1.00 88.94 99 ALA A CA 1
ATOM 747 C C . ALA A 1 99 ? -1.733 10.781 1.529 1.00 88.94 99 ALA A C 1
ATOM 749 O O . ALA A 1 99 ? -0.744 11.195 0.923 1.00 88.94 99 ALA A O 1
ATOM 750 N N . ASP A 1 100 ? -1.987 11.118 2.791 1.00 90.31 100 ASP A N 1
ATOM 751 C CA . ASP A 1 100 ? -1.109 11.954 3.612 1.00 90.31 100 ASP A CA 1
ATOM 752 C C . ASP A 1 100 ? 0.189 11.229 3.986 1.00 90.31 100 ASP A C 1
ATOM 754 O O . ASP A 1 100 ? 1.204 11.861 4.278 1.00 90.31 100 ASP A O 1
ATOM 758 N N . MET A 1 101 ? 0.142 9.896 4.049 1.00 89.50 101 MET A N 1
ATOM 759 C CA . MET A 1 101 ? 1.210 9.078 4.612 1.00 89.50 101 MET A CA 1
ATOM 760 C C . MET A 1 101 ? 1.308 7.704 3.942 1.00 89.50 101 MET A C 1
ATOM 762 O O . MET A 1 101 ? 0.303 7.063 3.634 1.00 89.50 101 MET A O 1
ATOM 766 N N . VAL A 1 102 ? 2.543 7.212 3.802 1.00 89.88 102 VAL A N 1
ATOM 767 C CA . VAL A 1 102 ? 2.844 5.828 3.404 1.00 89.88 102 VAL A CA 1
ATOM 768 C C . VAL A 1 102 ? 3.356 5.070 4.617 1.00 89.88 102 VAL A C 1
ATOM 770 O O . VAL A 1 102 ? 4.376 5.436 5.205 1.00 89.88 102 VAL A O 1
ATOM 773 N N . LEU A 1 103 ? 2.661 4.001 4.980 1.00 88.88 103 LEU A N 1
ATOM 774 C CA . LEU A 1 103 ? 3.013 3.154 6.105 1.00 88.88 103 LEU A CA 1
ATOM 775 C C . LEU A 1 103 ? 3.611 1.845 5.603 1.00 88.88 103 LEU A C 1
ATOM 777 O O . LEU A 1 103 ? 2.947 1.069 4.920 1.00 88.88 103 LEU A O 1
ATOM 781 N N . TRP A 1 104 ? 4.868 1.602 5.966 1.00 89.69 104 TRP A N 1
ATOM 782 C CA . TRP A 1 104 ? 5.600 0.419 5.529 1.00 89.69 104 TRP A CA 1
ATOM 783 C C . TRP A 1 104 ? 5.475 -0.737 6.513 1.00 89.69 104 TRP A C 1
ATOM 785 O O . TRP A 1 104 ? 5.639 -0.545 7.722 1.00 89.69 104 TRP A O 1
ATOM 795 N N . ASP A 1 105 ? 5.220 -1.927 5.965 1.00 87.75 105 ASP A N 1
ATOM 796 C CA . ASP A 1 105 ? 5.205 -3.214 6.663 1.00 87.75 105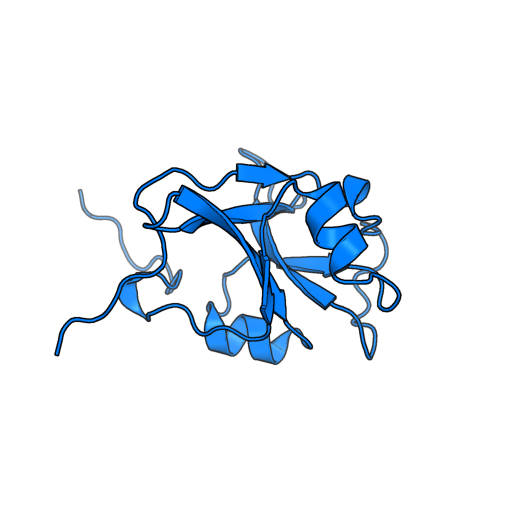 ASP A CA 1
ATOM 797 C C . ASP A 1 105 ? 4.406 -3.163 7.980 1.00 87.75 105 ASP A C 1
ATOM 799 O O . ASP A 1 105 ? 4.815 -3.718 9.001 1.00 87.75 105 ASP A O 1
ATOM 803 N N . GLN A 1 106 ? 3.273 -2.447 7.969 1.00 85.50 106 GLN A N 1
ATOM 804 C CA . GLN A 1 106 ? 2.399 -2.356 9.132 1.00 85.50 106 GLN A CA 1
ATOM 805 C C . GLN A 1 106 ? 1.552 -3.611 9.276 1.00 85.50 106 GLN A C 1
ATOM 807 O O . GLN A 1 106 ? 0.910 -4.080 8.335 1.00 85.50 106 GLN A O 1
ATOM 812 N N . GLU A 1 107 ? 1.526 -4.126 10.497 1.00 77.88 107 GLU A N 1
ATOM 813 C CA . GLU A 1 107 ? 0.625 -5.190 10.900 1.00 77.88 107 GLU A CA 1
ATOM 814 C C . GLU A 1 107 ? -0.764 -4.615 11.191 1.00 77.88 107 GLU A C 1
ATOM 816 O O . GLU A 1 107 ? -0.935 -3.769 12.068 1.00 77.88 107 GLU A O 1
ATOM 821 N N . LEU A 1 108 ? -1.779 -5.089 10.467 1.00 69.88 108 LEU A N 1
ATOM 822 C CA . LEU A 1 108 ? -3.162 -4.837 10.859 1.00 69.88 108 LEU A CA 1
ATOM 823 C C . LEU A 1 108 ? -3.507 -5.727 12.063 1.00 69.88 108 LEU A C 1
ATOM 825 O O . LEU A 1 108 ? -3.063 -6.882 12.102 1.00 69.88 108 LEU A O 1
ATOM 829 N N . PRO A 1 109 ? -4.266 -5.232 13.059 1.00 67.44 109 PRO A N 1
ATOM 830 C CA . PRO A 1 109 ? -4.811 -6.067 14.123 1.00 67.44 109 PRO A CA 1
ATOM 831 C C . PRO A 1 109 ? -5.559 -7.266 13.538 1.00 67.44 109 PRO A C 1
ATOM 833 O O . PRO A 1 109 ? -6.261 -7.121 12.541 1.00 67.44 109 PRO A O 1
ATOM 836 N N . GLN A 1 110 ? -5.432 -8.440 14.165 1.00 63.28 110 GLN A N 1
ATOM 837 C CA . GLN A 1 110 ? -6.053 -9.687 13.682 1.00 63.28 110 GLN A CA 1
ATOM 838 C C . GLN A 1 110 ? -7.556 -9.536 13.400 1.00 63.28 110 GLN A C 1
ATOM 840 O O . GLN A 1 110 ? -8.046 -10.066 12.416 1.00 63.28 110 GLN A O 1
ATOM 845 N N . GLU A 1 111 ? -8.262 -8.738 14.202 1.00 61.38 111 GLU A N 1
ATOM 846 C CA . GLU A 1 111 ? -9.704 -8.473 14.070 1.00 61.38 111 GLU A CA 1
ATOM 847 C C . GLU A 1 111 ? -10.092 -7.743 12.772 1.00 61.38 111 GLU A C 1
ATOM 849 O O . GLU A 1 111 ? -11.243 -7.810 12.347 1.00 61.38 111 GLU A O 1
ATOM 854 N N . LEU A 1 112 ? -9.141 -7.040 12.154 1.00 64.19 112 LEU A N 1
ATOM 855 C CA . LEU A 1 112 ? -9.314 -6.320 10.891 1.00 64.19 112 LEU A CA 1
ATOM 856 C C . LEU A 1 112 ? -8.688 -7.065 9.706 1.00 64.19 112 LEU A C 1
ATOM 858 O O . LEU A 1 112 ? -8.905 -6.677 8.555 1.00 64.19 112 LEU A O 1
ATOM 862 N N . ARG A 1 113 ? -7.911 -8.127 9.964 1.00 68.62 113 ARG A N 1
ATOM 863 C CA . ARG A 1 113 ? -7.402 -8.993 8.900 1.00 68.62 113 ARG A CA 1
ATOM 864 C C . ARG A 1 113 ? -8.581 -9.720 8.278 1.00 68.62 113 ARG A C 1
ATOM 866 O O . ARG A 1 113 ? -9.498 -10.162 8.969 1.00 68.62 113 ARG A O 1
ATOM 873 N N . ARG A 1 114 ? -8.544 -9.867 6.956 1.00 64.50 114 ARG A N 1
ATOM 874 C CA . ARG A 1 114 ? -9.497 -10.714 6.237 1.00 64.50 114 ARG A CA 1
ATOM 875 C C . ARG A 1 114 ? -9.075 -12.159 6.472 1.00 64.50 114 ARG A C 1
ATOM 877 O O . ARG A 1 114 ? -8.438 -12.782 5.629 1.00 64.50 114 ARG A O 1
ATOM 884 N N . GLU A 1 115 ? -9.354 -12.652 7.672 1.00 54.56 115 GLU A N 1
ATOM 885 C CA . GLU A 1 115 ? -9.276 -14.074 7.956 1.00 54.56 115 GLU A CA 1
ATOM 886 C C . GLU A 1 115 ? -10.374 -14.760 7.151 1.00 54.56 115 GLU A C 1
ATOM 888 O O . GLU A 1 115 ? -11.461 -14.202 6.973 1.00 54.56 115 GLU A O 1
ATOM 893 N N . ASP A 1 116 ? -10.023 -15.920 6.599 1.00 43.56 116 ASP A N 1
ATOM 894 C CA . ASP A 1 116 ? -10.850 -16.760 5.744 1.00 43.56 116 ASP A CA 1
ATOM 895 C C . ASP A 1 116 ? -12.331 -16.621 6.110 1.00 43.56 116 ASP A C 1
ATOM 897 O O . ASP A 1 116 ? -12.713 -16.807 7.270 1.00 43.56 116 ASP A O 1
ATOM 901 N N . GLY A 1 117 ? -13.155 -16.256 5.126 1.00 39.69 117 GLY A N 1
ATOM 902 C CA . GLY A 1 117 ? -14.607 -16.181 5.244 1.00 39.69 117 GLY A CA 1
ATOM 903 C C . GLY A 1 117 ? -15.227 -17.556 5.492 1.00 39.69 117 GLY A C 1
ATOM 904 O O . GLY A 1 117 ? -16.049 -18.031 4.712 1.00 39.69 117 GLY A O 1
ATOM 905 N N . ALA A 1 118 ? -14.876 -18.194 6.601 1.00 38.78 118 ALA A N 1
ATOM 906 C CA . ALA A 1 118 ? -15.595 -19.287 7.194 1.00 38.78 118 ALA A CA 1
ATOM 907 C C . ALA A 1 118 ? -16.787 -18.695 7.961 1.00 38.78 118 ALA A C 1
ATOM 909 O O . ALA A 1 118 ? -16.729 -18.400 9.150 1.00 38.78 118 ALA A O 1
ATOM 910 N N . HIS A 1 119 ? -17.896 -18.640 7.224 1.00 36.50 119 HIS A N 1
ATOM 911 C CA . HIS A 1 119 ? -19.283 -18.664 7.682 1.00 36.50 119 HIS A CA 1
ATOM 912 C C . HIS A 1 119 ? -19.961 -17.333 8.019 1.00 36.50 119 HIS A C 1
ATOM 914 O O . HIS A 1 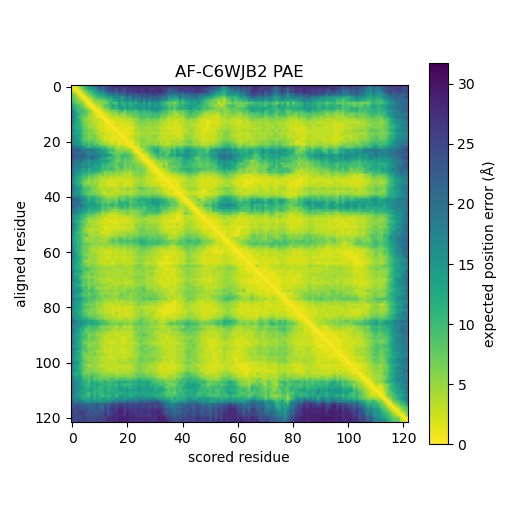119 ? -19.752 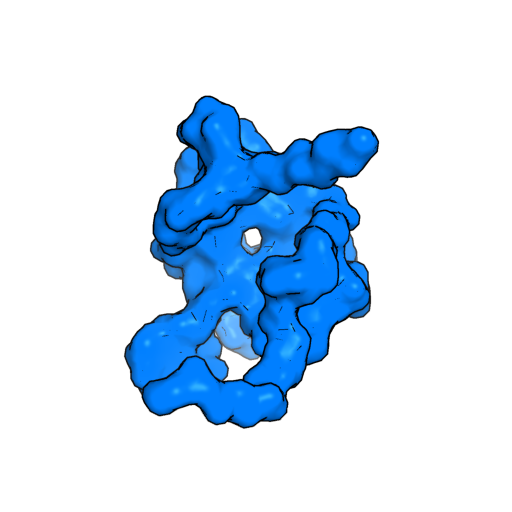-16.695 9.048 1.00 36.50 119 HIS A O 1
ATOM 920 N N . GLY A 1 120 ? -20.917 -17.015 7.144 1.00 44.41 120 GLY A N 1
ATOM 921 C CA . GLY A 1 120 ? -21.924 -16.001 7.362 1.00 44.41 120 GLY A CA 1
ATOM 922 C C . GLY A 1 120 ? -22.705 -16.187 8.660 1.00 44.41 120 GLY A C 1
ATOM 923 O O . GLY A 1 120 ? -23.050 -17.290 9.080 1.00 44.41 120 GLY A O 1
ATOM 924 N N . GLN A 1 121 ? -23.021 -15.046 9.250 1.00 40.81 121 GLN A N 1
ATOM 925 C CA . GLN A 1 121 ? -24.080 -14.825 10.224 1.00 40.81 121 GLN A CA 1
ATOM 926 C C . GLN A 1 121 ? -24.603 -13.432 9.826 1.00 40.81 121 GLN A C 1
ATOM 928 O O . GLN A 1 121 ? -23.838 -12.477 9.868 1.00 40.81 121 GLN A O 1
ATOM 933 N N . ARG A 1 122 ? -25.802 -13.239 9.275 1.00 34.84 122 ARG A N 1
ATOM 934 C CA . ARG A 1 122 ? -27.142 -13.704 9.651 1.00 34.84 122 ARG A CA 1
ATOM 935 C C . ARG A 1 122 ? -28.086 -13.663 8.453 1.00 34.84 122 ARG A C 1
ATOM 937 O O . ARG A 1 122 ? -27.841 -12.834 7.552 1.00 34.84 122 ARG A O 1
#

Foldseek 3Di:
DDPQQFFDPDDWDWAQCVLLVFDLPDPPFDQQWKKWFFDADVPGPSGTTGTWTATPVRFTETEIERGPVLCCVQANPPTDMTTGDSPRDFVSVCVSRVGPYYHYSDHDPPVRHCDDPPDDDD

Sequence (122 aa):
MDGTNVFGDDVPELIDPRLLGADDEDRTLRAGATYVPGRYQDGRTDIVDVEVVPTNDGHNVILAYSSLPRLVECMGEQQPWVELPATIDPASLQLGTGADMVLWDQELPQELRREDGAHGQR

pLDDT: mean 78.34, std 14.62, range [34.84, 91.44]

Secondary structure (DSSP, 8-state):
------B-SSPPEEE-GGGGT--SS-----TT-EEEEEEEPTT-SS-EEEEEEEBTTS-EEEEEBSSHHHHHHHH-TT--EEEE-TT--HHHHHHHH--SEEEESPPPPGGGS---------

Organism: Actinosynnema mirum (strain ATCC 29888 / DSM 43827 / JCM 3225 / NBRC 14064 / NCIMB 13271 / NRRL B-12336 / IMRU 3971 / 101) (NCBI:txid446462)

InterPro domains:
  IPR049975 SAV_915-like domain [NF042914] (50-108)

Nearest PDB structures (foldseek):
  2vld-assembly1_B  TM=3.220E-01  e=2.402E+00  Pyrococcus abyssi
  5gkh-assembly1_B  TM=2.130E-01  e=8.790E-01  Thermococcus kodakarensis KOD1
  8hoy-assembly1_A  TM=4.003E-01  e=7.927E+00  Monkeypox virus

Solvent-accessible surface area (backbone atoms only — not comparable to full-atom values): 7255 Å² total; per-residue (Å²): 135,81,79,79,67,60,60,31,94,58,80,58,46,74,39,64,40,62,69,65,57,30,60,93,85,65,87,67,88,55,89,65,22,39,29,28,50,31,40,61,43,92,98,38,93,84,49,54,26,35,42,32,40,34,23,63,87,74,46,33,32,30,56,36,14,76,36,67,69,57,42,33,75,29,34,29,88,76,55,44,63,45,64,31,48,57,82,68,48,73,69,58,51,26,68,57,67,68,26,78,41,77,42,70,70,64,70,54,58,75,92,75,28,56,64,78,89,81,71,91,84,133